Protein AF-A0AA96EUB8-F1 (afdb_monomer_lite)

Secondary structure (DSSP, 8-state):
--SS-HHHHHHHHHHHHHHHHHHHHHHHHHHHHHHHHHHHT-S-HHHHHHHHHHHHHHHHHHHHHHHHHHHHHTT--HHHHHHHHHHHHHHHHHHHHHHHHHHHTT-

Radius of gyration: 17.35 Å; chains: 1; bounding box: 38×25×49 Å

Sequence (107 aa):
MKLLNHEQKAGLIDLFAPQRKYTFIIMIVLVVGFLFLAQSGLLPMLTLLSLYFWLLILLVILKAYHTNQLLKANNYPDAYIKNSILASSLAFLGLLLFSVLMLLSKM

Structure (mmCIF, N/CA/C/O backbone):
data_AF-A0AA96EUB8-F1
#
_entry.id   AF-A0AA96EUB8-F1
#
loop_
_atom_site.group_PDB
_atom_site.id
_atom_site.type_symbol
_atom_site.label_atom_id
_atom_site.label_alt_id
_atom_site.label_comp_id
_atom_site.label_asym_id
_atom_site.label_entity_id
_atom_site.label_seq_id
_atom_site.pdbx_PDB_ins_code
_atom_site.Cartn_x
_atom_site.Cartn_y
_atom_site.Cartn_z
_atom_site.occupancy
_atom_site.B_iso_or_equiv
_atom_site.auth_seq_id
_atom_site.auth_comp_id
_atom_site.auth_asym_id
_atom_site.auth_atom_id
_atom_site.pdbx_PDB_model_num
ATOM 1 N N . MET A 1 1 ? 12.216 12.862 -21.081 1.00 43.09 1 MET A N 1
ATOM 2 C CA . MET A 1 1 ? 12.620 11.583 -21.711 1.00 43.09 1 MET A CA 1
ATOM 3 C C . MET A 1 1 ? 11.568 10.528 -21.396 1.00 43.09 1 MET A C 1
ATOM 5 O O . MET A 1 1 ? 11.217 10.381 -20.230 1.00 43.09 1 MET A O 1
ATOM 9 N N . LYS A 1 2 ? 11.001 9.842 -22.399 1.00 57.31 2 LYS A N 1
ATOM 10 C CA . LYS A 1 2 ? 10.087 8.711 -22.158 1.00 57.31 2 LYS A CA 1
ATOM 11 C C . LYS A 1 2 ? 10.927 7.567 -21.575 1.00 57.31 2 LYS A C 1
ATOM 13 O O . LYS A 1 2 ? 11.704 6.968 -22.300 1.00 57.31 2 LYS A O 1
ATOM 18 N N . LEU A 1 3 ? 10.789 7.300 -20.275 1.00 68.62 3 LEU A N 1
ATOM 19 C CA . LEU A 1 3 ? 11.528 6.240 -19.565 1.00 68.62 3 LEU A CA 1
ATOM 20 C C . LEU A 1 3 ? 11.225 4.823 -20.080 1.00 68.62 3 LEU A C 1
ATOM 22 O O . LEU A 1 3 ? 11.936 3.891 -19.728 1.00 68.62 3 LEU A O 1
ATOM 26 N N . LEU A 1 4 ? 10.165 4.666 -20.877 1.00 77.38 4 LEU A N 1
ATOM 27 C CA . LEU A 1 4 ? 9.709 3.398 -21.438 1.00 77.38 4 LEU A CA 1
ATOM 28 C C . LEU A 1 4 ? 9.261 3.590 -22.887 1.00 77.38 4 LEU A C 1
ATOM 30 O O . LEU A 1 4 ? 8.607 4.596 -23.206 1.00 77.38 4 LEU A O 1
ATOM 34 N N . ASN A 1 5 ? 9.555 2.601 -23.731 1.00 83.19 5 ASN A N 1
ATOM 35 C CA . ASN A 1 5 ? 9.013 2.509 -25.086 1.00 83.19 5 ASN A CA 1
ATOM 36 C C . ASN A 1 5 ? 7.534 2.037 -25.064 1.00 83.19 5 ASN A C 1
ATOM 38 O O . ASN A 1 5 ? 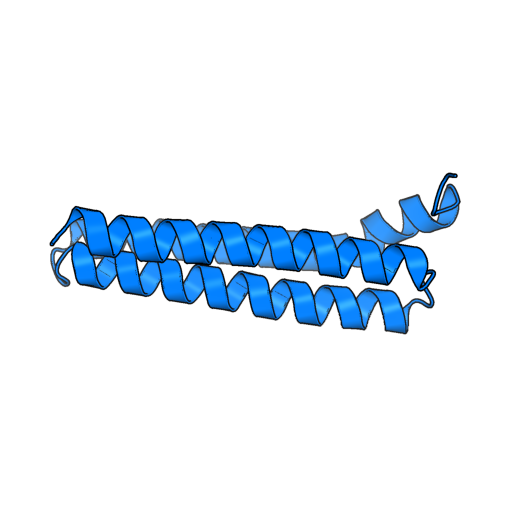6.970 1.751 -24.004 1.00 83.19 5 ASN A O 1
ATOM 42 N N . HIS A 1 6 ? 6.859 2.027 -26.220 1.00 80.94 6 HIS A N 1
ATOM 43 C CA . HIS A 1 6 ? 5.437 1.655 -26.285 1.00 80.94 6 HIS A CA 1
ATOM 44 C C . HIS A 1 6 ? 5.180 0.191 -25.899 1.00 80.94 6 HIS A C 1
ATOM 46 O O . HIS A 1 6 ? 4.207 -0.083 -25.199 1.00 80.94 6 HIS A O 1
ATOM 52 N N . GLU A 1 7 ? 6.074 -0.717 -26.282 1.00 81.75 7 GLU A N 1
ATOM 53 C CA . GLU A 1 7 ? 5.981 -2.149 -25.977 1.00 81.75 7 GLU A CA 1
ATOM 54 C C . GLU A 1 7 ? 6.134 -2.425 -24.477 1.00 81.75 7 GLU A C 1
ATOM 56 O O . GLU A 1 7 ? 5.318 -3.120 -23.884 1.00 81.75 7 GLU A O 1
ATOM 61 N N . GLN A 1 8 ? 7.101 -1.787 -23.817 1.00 79.69 8 GLN A N 1
ATOM 62 C CA . GLN A 1 8 ? 7.314 -1.885 -22.373 1.00 79.69 8 GLN A CA 1
ATOM 63 C C . GLN A 1 8 ? 6.115 -1.366 -21.580 1.00 79.69 8 GLN A C 1
ATOM 65 O O . GLN A 1 8 ? 5.814 -1.893 -20.510 1.00 79.69 8 GLN A O 1
ATOM 70 N N . LYS A 1 9 ? 5.414 -0.342 -22.085 1.00 82.31 9 LYS A N 1
ATOM 71 C CA . LYS A 1 9 ? 4.179 0.160 -21.464 1.00 82.31 9 LYS A CA 1
ATOM 72 C C . LYS A 1 9 ? 3.018 -0.817 -21.610 1.00 82.31 9 LYS A C 1
ATOM 74 O O . LYS A 1 9 ? 2.275 -0.981 -20.648 1.00 82.31 9 LYS A O 1
ATOM 79 N N . ALA A 1 10 ? 2.867 -1.445 -22.774 1.00 84.56 10 ALA A N 1
ATOM 80 C CA . ALA A 1 10 ? 1.872 -2.497 -22.968 1.00 84.56 10 ALA A CA 1
ATOM 81 C C . ALA A 1 10 ? 2.173 -3.693 -22.049 1.00 84.56 10 ALA A C 1
ATOM 83 O O . ALA A 1 10 ? 1.304 -4.110 -21.289 1.00 84.56 10 ALA A O 1
ATOM 84 N N . GLY A 1 11 ? 3.440 -4.116 -21.986 1.00 85.38 11 GLY A N 1
ATOM 85 C CA . GLY A 1 11 ? 3.898 -5.184 -21.098 1.00 85.38 11 GLY A CA 1
ATOM 86 C C . GLY A 1 11 ? 3.633 -4.911 -19.615 1.00 85.38 11 GLY A C 1
ATOM 87 O O . GLY A 1 11 ? 3.282 -5.832 -18.887 1.00 85.38 11 GLY A O 1
ATOM 88 N N . LEU A 1 12 ? 3.693 -3.651 -19.155 1.00 85.38 12 LEU A N 1
ATOM 89 C CA . LEU A 1 12 ? 3.318 -3.305 -17.775 1.00 85.38 12 LEU A CA 1
ATOM 90 C C . LEU A 1 12 ? 1.842 -3.607 -17.493 1.00 85.38 12 LEU A C 1
ATOM 92 O O . LEU A 1 12 ? 1.491 -4.004 -16.382 1.00 85.38 12 LEU A O 1
ATOM 96 N N . ILE A 1 13 ? 0.953 -3.392 -18.463 1.00 84.75 13 ILE A N 1
ATOM 97 C CA . ILE A 1 13 ? -0.478 -3.616 -18.252 1.00 84.75 13 ILE A CA 1
ATOM 98 C C . ILE A 1 13 ? -0.720 -5.098 -17.974 1.00 84.75 13 ILE A C 1
ATOM 100 O O . ILE A 1 13 ? -1.363 -5.420 -16.969 1.00 84.75 13 ILE A O 1
ATOM 104 N N . ASP A 1 14 ? -0.146 -5.967 -18.796 1.00 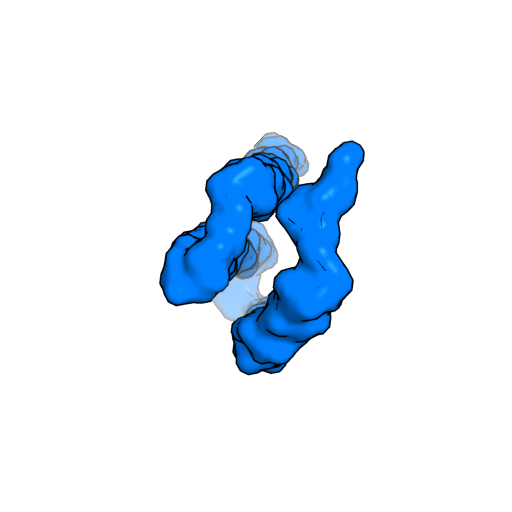86.38 14 ASP A N 1
ATOM 105 C CA . ASP A 1 14 ? -0.300 -7.414 -18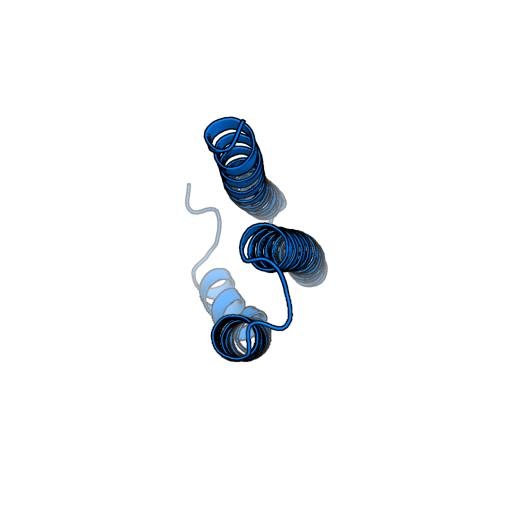.669 1.00 86.38 14 ASP A CA 1
ATOM 106 C C . ASP A 1 14 ? 0.404 -7.938 -17.416 1.00 86.38 14 ASP A C 1
ATOM 108 O O . ASP A 1 14 ? -0.185 -8.677 -16.625 1.00 86.38 14 ASP A O 1
ATOM 112 N N . LEU A 1 15 ? 1.622 -7.455 -17.158 1.00 88.31 15 LEU A N 1
ATOM 113 C CA . LEU A 1 15 ? 2.437 -7.864 -16.018 1.00 88.31 15 LEU A CA 1
ATOM 114 C C . LEU A 1 15 ? 1.758 -7.567 -14.671 1.00 88.31 15 LEU A C 1
ATOM 116 O O . LEU A 1 15 ? 1.803 -8.376 -13.745 1.00 88.31 15 LEU A O 1
ATOM 120 N N . PHE A 1 16 ? 1.081 -6.421 -14.560 1.00 88.94 16 PHE A N 1
ATOM 121 C CA . PHE A 1 16 ? 0.391 -6.009 -13.335 1.00 88.94 16 PHE A CA 1
ATOM 122 C C . PHE A 1 16 ? -1.101 -6.376 -13.308 1.00 88.94 16 PHE A C 1
ATOM 124 O O . PHE A 1 16 ? -1.780 -6.072 -12.322 1.00 88.94 16 PHE A O 1
ATOM 131 N N . ALA A 1 17 ? -1.657 -7.000 -14.352 1.00 86.69 17 ALA A N 1
ATOM 132 C CA . ALA A 1 17 ? -3.075 -7.372 -14.384 1.00 86.69 17 ALA A CA 1
ATOM 133 C C . ALA A 1 17 ? -3.470 -8.350 -13.254 1.00 86.69 17 ALA A C 1
ATOM 135 O O . ALA A 1 17 ? -4.441 -8.054 -12.545 1.00 86.69 17 ALA A O 1
ATOM 136 N N . PRO A 1 18 ? -2.713 -9.435 -12.977 1.00 86.62 18 PRO A N 1
ATOM 137 C CA . PRO A 1 18 ? -3.033 -10.334 -11.868 1.00 86.62 18 PRO A CA 1
ATOM 138 C C . PRO A 1 18 ? -2.952 -9.604 -10.526 1.00 86.62 18 PRO A C 1
ATOM 140 O O . PRO A 1 18 ? -3.879 -9.659 -9.718 1.00 86.62 18 PRO A O 1
ATOM 143 N N . GLN A 1 19 ? -1.876 -8.839 -10.311 1.00 85.62 19 GLN A N 1
ATOM 144 C CA . GLN A 1 19 ? -1.646 -8.114 -9.061 1.00 85.62 19 GLN A CA 1
ATOM 145 C C . GLN A 1 19 ? -2.741 -7.079 -8.777 1.00 85.62 19 GLN A C 1
ATOM 147 O O . GLN A 1 19 ? -3.142 -6.908 -7.623 1.00 85.62 19 GLN A O 1
ATOM 152 N N . ARG A 1 20 ? -3.272 -6.415 -9.812 1.00 85.62 20 ARG A N 1
ATOM 153 C CA . ARG A 1 20 ? -4.425 -5.514 -9.679 1.00 85.62 20 ARG A CA 1
ATOM 154 C C . ARG A 1 20 ? -5.667 -6.249 -9.187 1.00 85.62 20 ARG A C 1
ATOM 156 O O . ARG A 1 20 ? -6.299 -5.767 -8.250 1.00 85.62 20 ARG A O 1
ATOM 163 N N . LYS A 1 21 ? -5.972 -7.425 -9.745 1.00 88.44 21 LYS A N 1
ATOM 164 C CA . LYS A 1 21 ? -7.107 -8.251 -9.304 1.00 88.44 21 LYS A CA 1
ATOM 165 C C . LYS A 1 21 ? -6.959 -8.673 -7.839 1.00 88.44 21 LYS A C 1
ATOM 167 O O . LYS A 1 21 ? -7.894 -8.488 -7.066 1.00 88.44 21 LYS A O 1
ATOM 172 N N . TYR A 1 22 ? -5.782 -9.153 -7.433 1.00 88.19 22 TYR A N 1
ATOM 173 C CA . TYR A 1 22 ? -5.527 -9.516 -6.032 1.00 88.19 22 TYR A CA 1
ATOM 174 C C . TYR A 1 22 ? -5.635 -8.313 -5.091 1.00 88.19 22 TYR A C 1
ATOM 176 O O . TYR A 1 22 ? -6.301 -8.398 -4.064 1.00 88.19 22 TYR A O 1
ATOM 184 N N . THR A 1 23 ? -5.043 -7.173 -5.459 1.00 88.38 23 THR A N 1
ATOM 185 C CA . THR A 1 23 ? -5.102 -5.949 -4.642 1.00 88.38 23 THR A CA 1
ATOM 186 C C . THR A 1 23 ? -6.545 -5.478 -4.461 1.00 88.38 23 THR A C 1
ATOM 188 O O . THR A 1 23 ? -6.927 -5.088 -3.363 1.00 88.38 23 THR A O 1
ATOM 191 N N . PHE A 1 24 ? -7.358 -5.545 -5.517 1.00 90.38 24 PHE A N 1
ATOM 192 C CA . PHE A 1 24 ? -8.770 -5.175 -5.463 1.00 90.38 24 PHE A CA 1
ATOM 193 C C . PHE A 1 24 ? -9.569 -6.086 -4.522 1.00 90.38 24 PHE A C 1
ATOM 195 O O . PHE A 1 24 ? -10.317 -5.592 -3.682 1.00 90.38 24 PHE A O 1
ATOM 202 N N . ILE A 1 25 ? -9.357 -7.403 -4.600 1.00 93.62 25 ILE A N 1
ATOM 203 C CA . ILE A 1 25 ? -10.005 -8.370 -3.701 1.00 93.62 25 ILE A CA 1
ATOM 204 C C . ILE A 1 25 ? -9.607 -8.104 -2.245 1.00 93.62 25 ILE A C 1
ATOM 206 O O . ILE A 1 25 ? -10.477 -8.030 -1.381 1.00 93.62 25 ILE A O 1
ATOM 210 N N . ILE A 1 26 ? -8.314 -7.905 -1.968 1.00 93.25 26 ILE A N 1
ATOM 211 C CA . ILE A 1 26 ? -7.836 -7.623 -0.607 1.00 93.25 26 ILE A CA 1
ATOM 212 C C . ILE A 1 26 ? -8.441 -6.317 -0.075 1.00 93.25 26 ILE A C 1
ATOM 214 O O . ILE A 1 26 ? -8.864 -6.270 1.076 1.00 93.25 26 ILE A O 1
ATOM 218 N N . MET A 1 27 ? -8.542 -5.275 -0.907 1.00 92.19 27 MET A N 1
ATOM 219 C CA . MET A 1 27 ? -9.186 -4.014 -0.521 1.00 92.19 27 MET A CA 1
ATOM 220 C C . MET A 1 27 ? -10.660 -4.206 -0.155 1.00 92.19 27 MET A C 1
ATOM 222 O O . MET A 1 27 ? -11.099 -3.678 0.863 1.00 92.19 27 MET A O 1
ATOM 226 N N . ILE A 1 28 ? -11.415 -4.993 -0.930 1.00 95.56 28 ILE A N 1
ATOM 227 C CA . ILE A 1 28 ? -12.809 -5.320 -0.593 1.00 95.56 28 ILE A CA 1
ATOM 228 C C . ILE A 1 28 ? -12.876 -6.022 0.763 1.00 95.56 28 ILE A C 1
ATOM 230 O O . ILE A 1 28 ? -13.669 -5.624 1.613 1.00 95.56 28 ILE A O 1
ATOM 234 N N . VAL A 1 29 ? -12.028 -7.028 0.990 1.00 95.69 29 VAL A N 1
ATOM 235 C CA . VAL A 1 29 ? -11.992 -7.767 2.260 1.00 95.69 29 VAL A CA 1
ATOM 236 C C . VAL A 1 29 ? -11.673 -6.837 3.432 1.00 95.69 29 VAL A C 1
ATOM 238 O O . VAL A 1 29 ? -12.339 -6.913 4.461 1.00 95.69 29 VAL A O 1
ATOM 241 N N . LEU A 1 30 ? -10.706 -5.928 3.274 1.00 94.31 30 LEU A N 1
ATOM 242 C CA . LEU A 1 30 ? -10.346 -4.956 4.306 1.00 94.31 30 LEU A CA 1
ATOM 243 C C . LEU A 1 30 ? -11.500 -4.002 4.629 1.00 94.31 30 LEU A C 1
ATOM 245 O O . LEU A 1 30 ? -11.789 -3.780 5.802 1.00 94.31 30 LEU A O 1
ATOM 249 N N . VAL A 1 31 ? -12.179 -3.463 3.613 1.00 94.44 31 VAL A N 1
ATOM 250 C CA . VAL A 1 31 ? -13.304 -2.535 3.806 1.00 94.44 31 VAL A CA 1
ATOM 251 C C . VAL A 1 31 ? -14.497 -3.241 4.446 1.00 94.44 31 VAL A C 1
ATOM 253 O O . VAL A 1 31 ? -15.038 -2.755 5.437 1.00 94.44 31 VAL A O 1
ATOM 256 N N . VAL A 1 32 ? -14.895 -4.400 3.919 1.00 96.44 32 VAL A N 1
ATOM 257 C CA . VAL A 1 32 ? -16.031 -5.169 4.450 1.00 96.44 32 VAL A CA 1
ATOM 258 C C . VAL A 1 32 ? -15.739 -5.646 5.872 1.00 96.44 32 VAL A C 1
ATOM 260 O O . VAL A 1 32 ? -16.587 -5.499 6.750 1.00 96.44 32 VAL A O 1
ATOM 263 N N . GLY A 1 33 ? -14.528 -6.147 6.128 1.00 95.00 33 GLY A N 1
ATOM 264 C CA . GLY A 1 33 ? -14.095 -6.555 7.462 1.00 95.00 33 GLY A CA 1
ATOM 265 C C . GLY A 1 33 ? -14.086 -5.394 8.456 1.00 95.00 33 GLY A C 1
ATOM 266 O O . GLY A 1 33 ? -14.573 -5.546 9.575 1.00 95.00 33 GLY A O 1
ATOM 267 N N . PHE A 1 34 ? -13.606 -4.216 8.043 1.00 93.81 34 PHE A N 1
ATOM 268 C CA . PHE A 1 34 ? -13.643 -3.012 8.872 1.00 93.81 34 PHE A CA 1
ATOM 269 C C . PHE A 1 34 ? -15.076 -2.606 9.222 1.00 93.81 34 PHE A C 1
ATOM 271 O O . PHE A 1 34 ? -15.374 -2.394 10.394 1.00 93.81 34 PHE A O 1
ATOM 278 N N . LEU A 1 35 ? -15.975 -2.536 8.235 1.00 94.12 35 LEU A N 1
ATOM 279 C CA . LEU A 1 35 ? -17.372 -2.161 8.470 1.00 94.12 35 LEU A CA 1
ATOM 280 C C . LEU A 1 35 ? -18.085 -3.159 9.386 1.00 94.12 35 LEU A C 1
ATOM 282 O O . LEU A 1 35 ? -18.806 -2.749 10.293 1.00 94.12 35 LEU A O 1
ATOM 286 N N . PHE A 1 36 ? -17.851 -4.456 9.187 1.00 95.19 36 PHE A N 1
ATOM 287 C CA . PHE A 1 36 ? -18.421 -5.502 10.030 1.00 95.19 36 PHE A CA 1
ATOM 288 C C . PHE A 1 36 ? -17.953 -5.383 11.489 1.00 95.19 36 PHE A C 1
ATOM 290 O O . PHE A 1 36 ? -18.771 -5.396 12.408 1.00 95.19 36 PHE A O 1
ATOM 297 N N . LEU A 1 37 ? -16.645 -5.208 11.711 1.00 94.06 37 LEU A N 1
ATOM 298 C CA . LEU A 1 37 ? -16.079 -5.033 13.052 1.00 94.06 37 LEU A CA 1
ATOM 299 C C . LEU A 1 37 ? -16.488 -3.704 13.703 1.00 94.06 37 LEU A C 1
ATOM 301 O O . LEU A 1 37 ? -16.622 -3.639 14.922 1.00 94.06 37 LEU A O 1
ATOM 305 N N . ALA A 1 38 ? -16.700 -2.655 12.908 1.00 92.19 38 ALA A N 1
ATOM 306 C CA . ALA A 1 38 ? -17.183 -1.372 13.405 1.00 92.19 38 ALA A CA 1
ATOM 307 C C . ALA A 1 38 ? -18.640 -1.467 13.884 1.00 92.19 38 ALA A C 1
ATOM 309 O O . ALA A 1 38 ? -18.976 -0.900 14.920 1.00 92.19 38 ALA A O 1
ATOM 310 N N . GLN A 1 39 ? -19.498 -2.199 13.162 1.00 93.31 39 GLN A N 1
ATOM 311 C CA . GLN A 1 39 ? -20.903 -2.378 13.543 1.00 93.31 39 GLN A CA 1
ATOM 312 C C . GLN A 1 39 ? -21.097 -3.334 14.720 1.00 93.31 39 GLN A C 1
ATOM 314 O O . GLN A 1 39 ? -22.037 -3.162 15.490 1.00 93.31 39 GLN A O 1
AT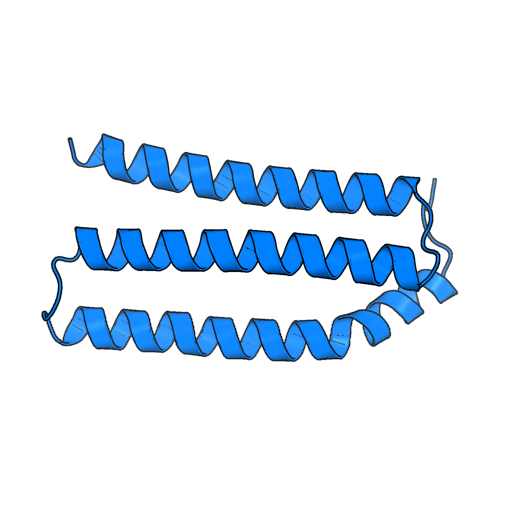OM 319 N N . SER A 1 40 ? -20.226 -4.331 14.882 1.00 92.50 40 SER A N 1
ATOM 320 C CA . SER A 1 40 ? -20.351 -5.304 15.971 1.00 92.50 40 SER A CA 1
ATOM 321 C C . SER A 1 40 ? -20.029 -4.724 17.350 1.00 92.50 40 SER A C 1
ATOM 323 O O . SER A 1 40 ? -20.385 -5.328 18.359 1.00 92.50 40 SER A O 1
ATOM 325 N N . GLY A 1 41 ? -19.335 -3.580 17.414 1.00 90.06 41 GLY A N 1
ATOM 326 C CA . GLY A 1 41 ? -18.916 -2.959 18.673 1.00 90.06 41 GLY A CA 1
ATOM 327 C C . GLY A 1 41 ? -17.899 -3.786 19.471 1.00 90.06 41 GLY A C 1
ATOM 328 O O . GLY A 1 41 ? -17.641 -3.473 20.629 1.00 90.06 41 GLY A O 1
ATOM 329 N N . LEU A 1 42 ? -17.313 -4.832 18.871 1.00 89.00 42 LEU A N 1
ATOM 330 C CA . LEU A 1 42 ? -16.392 -5.756 19.548 1.00 89.00 42 LEU A CA 1
ATOM 331 C C . LEU A 1 42 ? -15.066 -5.101 19.951 1.00 89.00 42 LEU A C 1
ATOM 333 O O . LEU A 1 42 ? -14.421 -5.541 20.900 1.00 89.00 42 LEU A O 1
ATOM 337 N N . LEU A 1 43 ? -14.637 -4.078 19.209 1.00 90.44 43 LEU A N 1
ATOM 338 C CA . LEU A 1 43 ? -13.380 -3.374 19.436 1.00 90.44 43 LEU A CA 1
ATOM 339 C C . LEU A 1 43 ? -13.628 -1.873 19.603 1.00 90.44 43 LEU A C 1
ATOM 341 O O . LEU A 1 43 ? -14.435 -1.302 18.864 1.00 90.44 43 LEU A O 1
ATOM 345 N N . PRO A 1 44 ? -12.883 -1.194 20.496 1.00 90.94 44 PRO A N 1
ATOM 346 C CA . PRO A 1 44 ? -12.861 0.259 20.529 1.00 90.94 44 PRO A CA 1
ATOM 347 C C . PRO A 1 44 ? -12.494 0.817 19.152 1.00 90.94 44 PRO A C 1
ATOM 349 O O . PRO A 1 44 ? -11.544 0.351 18.517 1.00 90.94 44 PRO A O 1
ATOM 352 N N . MET A 1 45 ? -13.203 1.859 18.712 1.00 87.00 45 MET A N 1
ATOM 353 C CA . MET A 1 45 ? -13.017 2.457 17.382 1.00 87.00 45 MET A CA 1
ATOM 354 C C . MET A 1 45 ? -11.559 2.862 17.110 1.00 87.00 45 MET A C 1
ATOM 356 O O . MET A 1 45 ? -11.078 2.751 15.985 1.00 87.00 45 MET A O 1
ATOM 360 N N . LEU A 1 46 ? -10.830 3.306 18.143 1.00 85.31 46 LEU A N 1
ATOM 361 C CA . LEU A 1 46 ? -9.407 3.630 18.027 1.00 85.31 46 LEU A CA 1
ATOM 362 C C . LEU A 1 46 ? -8.560 2.393 17.696 1.00 85.31 46 LEU A C 1
ATOM 364 O O . LEU A 1 46 ? -7.742 2.446 16.785 1.00 85.31 46 LEU A O 1
ATOM 368 N N . THR A 1 47 ? -8.778 1.280 18.397 1.00 87.94 47 THR A N 1
ATOM 369 C CA . THR A 1 47 ? -8.057 0.020 18.173 1.00 87.94 47 THR A CA 1
ATOM 370 C C . THR A 1 47 ? -8.344 -0.539 16.786 1.00 87.94 47 THR A C 1
ATOM 372 O O . THR A 1 47 ? -7.417 -0.937 16.083 1.00 87.94 47 THR A O 1
ATOM 375 N N . LEU A 1 48 ? -9.614 -0.523 16.369 1.00 90.94 48 LEU A N 1
ATOM 376 C CA . LEU A 1 48 ? -10.021 -0.996 15.049 1.00 90.94 48 LEU A CA 1
ATOM 377 C C . LEU A 1 48 ? -9.358 -0.185 13.931 1.00 90.94 48 LEU A C 1
ATOM 379 O O . LEU A 1 48 ? -8.825 -0.748 12.975 1.00 90.94 48 LEU A O 1
ATOM 383 N N . LEU A 1 49 ? -9.360 1.140 14.065 1.00 88.12 49 LEU A N 1
ATOM 384 C CA . LEU A 1 49 ? -8.778 2.027 13.069 1.00 88.12 49 LEU A CA 1
ATOM 385 C C . LEU A 1 49 ? -7.248 1.912 13.035 1.00 88.12 49 LEU A C 1
ATOM 387 O O . LEU A 1 49 ? -6.682 1.814 11.949 1.00 88.12 49 LEU A O 1
ATOM 391 N N . SER A 1 50 ? -6.580 1.813 14.187 1.00 88.31 50 SER A N 1
ATOM 392 C CA . SER A 1 50 ? -5.140 1.529 14.251 1.00 88.31 50 SER A CA 1
ATOM 393 C C . SER A 1 50 ? -4.786 0.214 13.551 1.00 88.31 50 SER A C 1
ATOM 395 O O . SER A 1 50 ? -3.864 0.182 12.740 1.00 88.31 50 SER A O 1
ATOM 397 N N . LEU A 1 51 ? -5.537 -0.864 13.809 1.00 90.75 51 LEU A N 1
ATOM 398 C CA . LEU A 1 51 ? -5.328 -2.161 13.158 1.00 90.75 51 LEU A CA 1
ATOM 399 C C . LEU A 1 51 ? -5.520 -2.067 11.636 1.00 90.75 51 LEU A C 1
ATOM 401 O O . LEU A 1 51 ? -4.703 -2.582 10.874 1.00 90.75 51 LEU A O 1
ATOM 405 N N . TYR A 1 52 ? -6.561 -1.364 11.192 1.00 91.00 52 TYR A N 1
ATOM 406 C CA . TYR A 1 52 ? -6.823 -1.125 9.775 1.00 91.00 52 TYR A CA 1
ATOM 407 C C . TYR A 1 52 ? -5.671 -0.375 9.092 1.00 91.00 52 TYR A C 1
ATOM 409 O O . TYR A 1 52 ? -5.211 -0.783 8.025 1.00 91.00 52 TYR A O 1
ATOM 417 N N . PHE A 1 53 ? -5.144 0.676 9.726 1.00 89.06 53 PHE A N 1
ATOM 418 C CA . PHE A 1 53 ? -3.991 1.407 9.201 1.00 89.06 53 PHE A CA 1
ATOM 419 C C . PHE A 1 53 ? -2.730 0.548 9.144 1.00 89.06 53 PHE A C 1
ATOM 421 O O . PHE A 1 53 ? -2.052 0.547 8.118 1.00 89.06 53 PHE A O 1
ATOM 428 N N . TRP A 1 54 ? -2.441 -0.240 10.181 1.00 89.00 54 TRP A N 1
ATOM 429 C CA . TRP A 1 54 ? -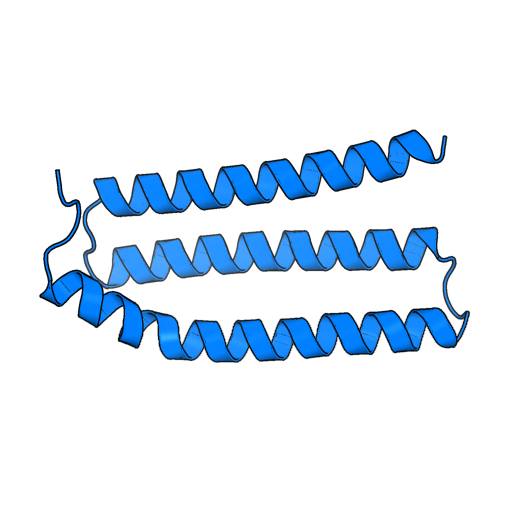1.314 -1.175 10.157 1.00 89.00 54 TRP A CA 1
ATOM 430 C C . TRP A 1 54 ? -1.419 -2.195 9.019 1.00 89.00 54 TRP A C 1
ATOM 432 O O . TRP A 1 54 ? -0.427 -2.455 8.335 1.00 89.00 54 TRP A O 1
ATOM 442 N N . LEU A 1 55 ? -2.619 -2.719 8.752 1.00 92.00 55 LEU A N 1
ATOM 443 C CA . LEU A 1 55 ? -2.862 -3.617 7.620 1.00 92.00 55 LEU A CA 1
ATOM 444 C C . LEU A 1 55 ? -2.643 -2.921 6.270 1.00 92.00 55 LEU A C 1
ATOM 446 O O . LEU A 1 55 ? -2.035 -3.508 5.374 1.00 92.00 55 LEU A O 1
ATOM 450 N N . LEU A 1 56 ? -3.081 -1.667 6.119 1.00 90.06 56 LEU A N 1
ATOM 451 C CA . LEU A 1 56 ? -2.826 -0.882 4.908 1.00 90.06 56 LEU A CA 1
ATOM 452 C C . LEU A 1 56 ? -1.334 -0.618 4.695 1.00 90.06 56 LEU A C 1
ATOM 454 O O . LEU A 1 56 ? -0.839 -0.757 3.576 1.00 90.06 56 LEU A O 1
ATOM 458 N N . ILE A 1 57 ? -0.610 -0.274 5.759 1.00 88.75 57 ILE A N 1
ATOM 459 C CA . ILE A 1 57 ? 0.840 -0.072 5.718 1.00 88.75 57 ILE A CA 1
ATOM 460 C C . ILE A 1 57 ? 1.535 -1.359 5.258 1.00 88.75 57 ILE A C 1
ATOM 462 O O . ILE A 1 57 ? 2.335 -1.326 4.319 1.00 88.75 57 ILE A O 1
ATOM 466 N N . LEU A 1 58 ? 1.189 -2.499 5.863 1.00 90.75 58 LEU A N 1
ATOM 467 C CA . LEU A 1 58 ? 1.723 -3.806 5.482 1.00 90.75 58 LEU A CA 1
ATOM 468 C C . LEU A 1 58 ? 1.446 -4.114 4.003 1.00 90.75 58 LEU A C 1
ATOM 470 O O . LEU A 1 58 ? 2.349 -4.524 3.274 1.00 90.75 58 LEU A O 1
ATOM 474 N N . LEU A 1 59 ? 0.221 -3.863 3.536 1.00 90.25 59 LEU A N 1
ATOM 475 C CA . LEU A 1 59 ? -0.170 -4.066 2.143 1.00 90.25 59 LEU A CA 1
ATOM 476 C C . LEU A 1 59 ? 0.662 -3.208 1.184 1.00 90.25 59 LEU A C 1
ATOM 478 O O . LEU A 1 59 ? 1.095 -3.702 0.141 1.00 90.25 59 LEU A O 1
ATOM 482 N N . VAL A 1 60 ? 0.917 -1.943 1.526 1.00 89.12 60 VAL A N 1
ATOM 483 C CA . VAL A 1 60 ? 1.754 -1.051 0.711 1.00 89.12 60 VAL A CA 1
ATOM 484 C C . VAL A 1 60 ? 3.197 -1.544 0.651 1.00 89.12 60 VAL A C 1
ATOM 486 O O . VAL A 1 60 ? 3.759 -1.584 -0.445 1.00 89.12 60 VAL A O 1
ATOM 489 N N . ILE A 1 61 ? 3.778 -1.981 1.773 1.00 89.31 61 ILE A N 1
ATOM 490 C CA . ILE A 1 61 ? 5.136 -2.548 1.806 1.00 89.31 61 ILE A CA 1
ATOM 491 C C . ILE A 1 61 ? 5.218 -3.796 0.921 1.00 89.31 61 ILE A C 1
ATOM 493 O O . ILE A 1 61 ? 6.088 -3.881 0.053 1.00 89.31 61 ILE A O 1
ATOM 497 N N . LEU A 1 62 ? 4.292 -4.746 1.094 1.00 90.25 62 LEU A N 1
ATOM 498 C CA . LEU A 1 62 ? 4.258 -5.984 0.312 1.00 90.25 62 LEU A CA 1
ATOM 499 C C . LEU A 1 62 ? 4.095 -5.696 -1.184 1.00 90.25 62 LEU A C 1
ATOM 501 O O . LEU A 1 62 ? 4.813 -6.256 -2.013 1.00 90.25 62 LEU A O 1
ATOM 505 N N . LYS A 1 63 ? 3.198 -4.770 -1.541 1.00 88.50 63 LYS A N 1
ATOM 506 C CA . LYS A 1 63 ? 2.993 -4.344 -2.927 1.00 88.50 63 LYS A CA 1
ATOM 507 C C . LYS A 1 63 ? 4.247 -3.701 -3.508 1.00 88.50 63 LYS A C 1
ATOM 509 O O . LYS A 1 63 ? 4.602 -4.018 -4.642 1.00 88.50 63 LYS A O 1
ATOM 514 N N . ALA A 1 64 ? 4.907 -2.812 -2.771 1.00 88.06 64 ALA A N 1
ATOM 515 C CA . ALA A 1 64 ? 6.129 -2.150 -3.215 1.00 88.06 64 ALA A CA 1
ATOM 516 C C . ALA A 1 64 ? 7.261 -3.162 -3.435 1.00 88.06 64 ALA A C 1
ATOM 518 O O . ALA A 1 64 ? 7.914 -3.142 -4.479 1.00 88.06 64 ALA A O 1
ATOM 519 N N . TYR A 1 65 ? 7.436 -4.097 -2.498 1.00 89.69 65 TYR A N 1
ATOM 520 C CA . TYR A 1 65 ? 8.421 -5.167 -2.600 1.00 89.69 65 TYR A CA 1
ATOM 521 C C . TYR A 1 65 ? 8.173 -6.053 -3.825 1.00 89.69 65 TYR A C 1
ATOM 523 O O . TYR A 1 65 ? 9.071 -6.235 -4.648 1.00 89.69 65 TYR A O 1
ATOM 531 N N . HIS A 1 66 ? 6.938 -6.529 -3.996 1.00 89.19 66 HIS A N 1
ATOM 532 C CA . HIS A 1 66 ? 6.557 -7.361 -5.133 1.00 89.19 66 HIS A CA 1
ATOM 533 C C . HIS A 1 66 ? 6.708 -6.613 -6.462 1.00 89.19 66 HIS A C 1
ATOM 535 O O . HIS A 1 66 ? 7.233 -7.162 -7.421 1.00 89.19 66 HIS A O 1
ATOM 541 N N . THR A 1 67 ? 6.317 -5.335 -6.516 1.00 88.44 67 THR A N 1
ATOM 542 C CA . THR A 1 67 ? 6.480 -4.483 -7.708 1.00 88.44 67 THR A CA 1
ATOM 543 C C . THR A 1 67 ? 7.954 -4.361 -8.087 1.00 88.44 67 THR A C 1
ATOM 545 O O . THR A 1 67 ? 8.309 -4.536 -9.248 1.00 88.44 67 THR A O 1
ATOM 548 N N . ASN A 1 68 ? 8.829 -4.114 -7.111 1.00 89.12 68 ASN A N 1
ATOM 549 C CA . ASN A 1 68 ? 10.266 -4.009 -7.340 1.00 89.12 68 ASN A CA 1
ATOM 550 C C . ASN A 1 68 ? 10.866 -5.332 -7.841 1.00 89.12 68 ASN A C 1
ATOM 552 O O . ASN A 1 68 ? 11.639 -5.329 -8.796 1.00 89.12 68 ASN A O 1
ATOM 556 N N . GLN A 1 69 ? 10.489 -6.465 -7.237 1.00 88.69 69 GLN A N 1
ATOM 557 C CA . GLN A 1 69 ? 10.919 -7.777 -7.724 1.00 88.69 69 GLN A CA 1
ATOM 558 C C . GLN A 1 69 ? 10.432 -8.047 -9.151 1.00 88.69 69 GLN A C 1
ATOM 560 O O . GLN A 1 69 ? 11.220 -8.466 -9.993 1.00 88.69 69 GLN A O 1
ATOM 565 N N . LEU A 1 70 ? 9.162 -7.760 -9.438 1.00 89.00 70 LEU A N 1
ATOM 566 C CA . LEU A 1 70 ? 8.543 -8.014 -10.735 1.00 89.00 70 LEU A CA 1
ATOM 567 C C . LEU A 1 70 ? 9.190 -7.175 -11.846 1.00 89.00 70 LEU A C 1
ATOM 569 O O . LEU A 1 70 ? 9.479 -7.694 -12.922 1.00 89.00 70 LEU A O 1
ATOM 573 N N . LEU A 1 71 ? 9.481 -5.899 -11.575 1.00 89.75 71 LEU A N 1
ATOM 574 C CA . LEU A 1 71 ? 10.168 -5.021 -12.525 1.00 89.75 71 LEU A CA 1
ATOM 575 C C . LEU A 1 71 ? 11.607 -5.480 -12.794 1.00 89.75 71 LEU A C 1
ATOM 577 O O . LEU A 1 71 ? 12.028 -5.491 -13.950 1.00 89.75 71 LEU A O 1
ATOM 581 N N . LYS A 1 72 ? 12.340 -5.905 -11.756 1.00 89.12 72 LYS A N 1
ATOM 582 C CA . LYS A 1 72 ? 13.696 -6.459 -11.907 1.00 89.12 72 LYS A CA 1
ATOM 583 C C . LYS A 1 72 ? 13.694 -7.768 -12.695 1.00 89.12 72 LYS A C 1
ATOM 585 O O . LYS A 1 72 ? 14.504 -7.926 -13.599 1.00 89.12 72 LYS A O 1
ATOM 590 N N . ALA A 1 73 ? 12.759 -8.670 -12.399 1.00 90.19 73 ALA A N 1
ATOM 591 C CA . ALA A 1 73 ? 12.634 -9.957 -13.083 1.00 90.19 73 ALA A CA 1
ATOM 592 C C . ALA A 1 73 ? 12.304 -9.813 -14.580 1.00 90.19 73 ALA A C 1
ATOM 594 O O . ALA A 1 73 ? 12.680 -10.668 -15.374 1.00 90.19 73 ALA A O 1
ATOM 595 N N . ASN A 1 74 ? 11.637 -8.721 -14.974 1.00 89.12 74 ASN A N 1
ATOM 596 C CA . ASN A 1 74 ? 11.285 -8.424 -16.367 1.00 89.12 74 ASN A CA 1
ATOM 597 C C . ASN A 1 74 ? 12.251 -7.427 -17.038 1.00 89.12 74 ASN A C 1
ATOM 599 O O . ASN A 1 74 ? 11.917 -6.860 -18.075 1.00 89.12 74 ASN A O 1
ATOM 603 N N . ASN A 1 75 ? 13.441 -7.206 -16.462 1.00 88.69 75 ASN A N 1
ATOM 604 C CA . ASN A 1 75 ? 14.505 -6.359 -17.018 1.00 88.69 75 ASN A CA 1
ATOM 605 C C . ASN A 1 75 ? 14.057 -4.923 -17.354 1.00 88.69 75 ASN A C 1
ATOM 607 O O . ASN A 1 75 ? 14.495 -4.331 -18.344 1.00 88.69 75 ASN A O 1
ATOM 611 N N . TYR A 1 76 ? 13.171 -4.343 -16.536 1.00 88.81 76 TYR A N 1
ATOM 612 C CA . TYR A 1 76 ? 12.796 -2.938 -16.698 1.00 88.81 76 TYR A CA 1
ATOM 613 C C . TYR A 1 76 ? 13.976 -2.004 -16.371 1.00 88.81 76 TYR A C 1
ATOM 615 O O . TYR A 1 76 ? 14.789 -2.328 -15.506 1.00 88.81 76 TYR A O 1
ATOM 623 N N . PRO A 1 77 ? 14.065 -0.816 -17.004 1.00 87.44 77 PRO A N 1
ATOM 624 C CA . PRO A 1 77 ? 15.176 0.108 -16.782 1.00 87.44 77 PRO A CA 1
ATOM 625 C C . PRO A 1 77 ? 15.309 0.535 -15.315 1.00 87.44 77 PRO A C 1
ATOM 627 O O . PRO A 1 77 ? 14.325 0.941 -14.692 1.00 87.44 77 PRO A O 1
ATOM 630 N N . ASP A 1 78 ? 16.536 0.574 -14.790 1.00 85.25 78 ASP A N 1
ATOM 631 C CA . ASP A 1 78 ? 16.808 0.975 -13.400 1.00 85.25 78 ASP A CA 1
ATOM 632 C C . ASP A 1 78 ? 16.264 2.364 -13.054 1.00 85.25 78 ASP A C 1
ATOM 634 O O . ASP A 1 78 ? 15.796 2.603 -11.941 1.00 85.25 78 ASP A O 1
ATOM 638 N N . ALA A 1 79 ? 16.283 3.293 -14.014 1.00 85.75 79 ALA A N 1
ATOM 639 C CA . ALA A 1 79 ? 15.704 4.623 -13.843 1.00 85.75 79 ALA A CA 1
ATOM 640 C C . ALA A 1 79 ? 14.185 4.568 -13.583 1.00 85.75 79 ALA A C 1
ATOM 642 O O . ALA A 1 79 ? 13.663 5.337 -12.777 1.00 85.75 79 ALA A O 1
ATOM 643 N N . TYR A 1 80 ? 13.475 3.632 -14.220 1.00 86.31 80 TYR A N 1
ATOM 644 C CA . TYR A 1 80 ? 12.052 3.406 -13.976 1.00 86.31 80 TYR A CA 1
ATOM 645 C C . TYR A 1 80 ? 11.816 2.735 -12.617 1.00 86.31 80 TYR A C 1
ATOM 647 O O . TYR A 1 80 ? 10.943 3.163 -11.862 1.00 86.31 80 TYR A O 1
ATOM 655 N N . ILE A 1 81 ? 12.641 1.744 -12.263 1.00 87.06 81 ILE A N 1
ATOM 656 C CA . ILE A 1 81 ? 12.574 1.055 -10.966 1.00 87.06 81 ILE A CA 1
ATOM 657 C C . ILE A 1 81 ? 12.783 2.045 -9.812 1.00 87.06 81 ILE A C 1
ATOM 659 O O . ILE A 1 81 ? 11.996 2.064 -8.865 1.00 87.06 81 ILE A O 1
ATOM 663 N N . LYS A 1 82 ? 13.781 2.933 -9.912 1.00 86.81 82 LYS A N 1
ATOM 664 C CA . LYS A 1 82 ? 14.035 3.994 -8.921 1.00 86.81 82 LYS A CA 1
ATOM 665 C C . LYS A 1 82 ? 12.827 4.914 -8.746 1.00 86.81 82 LYS A C 1
ATOM 667 O O . LYS A 1 82 ? 12.431 5.184 -7.614 1.00 86.81 82 LYS A O 1
ATOM 672 N N . ASN A 1 83 ? 12.192 5.332 -9.840 1.00 87.44 83 ASN A N 1
ATOM 673 C CA . ASN A 1 83 ? 10.985 6.157 -9.772 1.00 87.44 83 ASN A CA 1
ATOM 674 C C . ASN A 1 83 ? 9.802 5.413 -9.135 1.00 87.44 83 ASN A C 1
ATOM 676 O O . ASN A 1 83 ? 9.049 6.005 -8.363 1.00 87.44 83 ASN A O 1
ATOM 680 N N . SER A 1 84 ? 9.662 4.111 -9.399 1.00 85.38 84 SER A N 1
ATOM 681 C CA . SER A 1 84 ? 8.646 3.273 -8.752 1.00 85.38 84 SER A CA 1
ATOM 682 C C . SER A 1 84 ? 8.873 3.149 -7.240 1.00 85.38 84 SER A C 1
ATOM 684 O O . SER A 1 84 ? 7.912 3.164 -6.466 1.00 85.38 84 SER A O 1
ATOM 686 N N . ILE A 1 85 ? 10.132 3.048 -6.804 1.00 86.75 85 ILE A N 1
ATOM 687 C CA . ILE A 1 85 ? 10.493 3.037 -5.382 1.00 86.75 85 ILE A CA 1
ATOM 688 C C . ILE A 1 85 ? 10.168 4.393 -4.750 1.00 86.75 85 ILE A C 1
ATOM 690 O O . ILE A 1 85 ? 9.506 4.418 -3.720 1.00 86.75 85 ILE A O 1
ATOM 694 N N . LEU A 1 86 ? 10.539 5.511 -5.384 1.00 86.75 86 LEU A N 1
ATOM 695 C CA . LEU A 1 86 ? 10.230 6.857 -4.881 1.00 86.75 86 LEU A CA 1
ATOM 696 C C . LEU A 1 86 ? 8.724 7.080 -4.699 1.00 86.75 86 LEU A C 1
ATOM 698 O O . LEU A 1 86 ? 8.298 7.561 -3.651 1.00 86.75 86 LEU A O 1
ATOM 702 N N . ALA A 1 87 ? 7.911 6.679 -5.679 1.00 86.88 87 ALA A N 1
ATOM 703 C CA . ALA A 1 87 ? 6.456 6.767 -5.577 1.00 86.88 87 ALA A CA 1
ATOM 704 C C . ALA A 1 87 ? 5.908 5.914 -4.418 1.00 86.88 87 ALA A C 1
ATOM 706 O O . ALA A 1 87 ? 5.031 6.356 -3.675 1.00 86.88 87 ALA A O 1
ATOM 707 N N . SER A 1 88 ? 6.456 4.709 -4.230 1.00 85.69 88 SER A N 1
ATOM 708 C CA . SER A 1 88 ? 6.072 3.821 -3.127 1.00 85.69 88 SER A CA 1
ATOM 709 C C . SER A 1 88 ? 6.466 4.399 -1.764 1.00 85.69 88 SER A C 1
ATOM 711 O O . SER A 1 88 ? 5.667 4.363 -0.831 1.00 85.69 88 SER A O 1
ATOM 713 N N . SER A 1 89 ? 7.657 4.993 -1.658 1.00 87.25 89 SER A N 1
ATOM 714 C CA . SER A 1 89 ? 8.130 5.674 -0.450 1.00 87.25 89 SER A CA 1
ATOM 715 C C . SER A 1 89 ? 7.278 6.893 -0.104 1.00 87.25 89 SER A C 1
ATOM 717 O O . SER A 1 89 ? 6.980 7.112 1.066 1.00 87.25 89 SER A O 1
ATOM 719 N N . LEU A 1 90 ? 6.836 7.663 -1.103 1.00 89.69 90 LEU A N 1
ATOM 720 C CA . LEU A 1 90 ? 5.944 8.801 -0.885 1.00 89.69 90 LEU A CA 1
ATOM 721 C C . LEU A 1 90 ? 4.573 8.351 -0.360 1.00 89.69 90 LEU A C 1
ATOM 723 O O . LEU A 1 90 ? 4.051 8.941 0.583 1.00 89.69 90 LEU A O 1
ATOM 727 N N . ALA A 1 91 ? 4.012 7.279 -0.925 1.00 84.94 91 ALA A N 1
ATOM 728 C CA . ALA A 1 91 ? 2.756 6.703 -0.444 1.00 84.94 91 ALA A CA 1
ATOM 729 C C . ALA A 1 91 ? 2.879 6.189 1.002 1.00 84.94 91 ALA A C 1
ATOM 731 O O . ALA A 1 91 ? 1.997 6.428 1.826 1.00 84.94 91 ALA A O 1
ATOM 732 N N . PHE A 1 92 ? 3.993 5.526 1.321 1.00 87.81 92 PHE A N 1
ATOM 733 C CA . PHE A 1 92 ? 4.293 5.060 2.672 1.00 87.81 92 PHE A CA 1
ATOM 734 C C . PHE A 1 92 ? 4.439 6.219 3.669 1.00 87.81 92 PHE A C 1
ATOM 736 O O . PHE A 1 92 ? 3.843 6.177 4.743 1.00 87.81 92 PHE A O 1
ATOM 743 N N . LEU A 1 93 ? 5.159 7.285 3.297 1.00 90.31 93 LEU A N 1
ATOM 744 C CA . LEU A 1 93 ? 5.277 8.500 4.108 1.00 90.31 93 LEU A CA 1
ATOM 745 C C . LEU A 1 93 ? 3.917 9.149 4.365 1.00 90.31 93 LEU A C 1
ATOM 747 O O . LEU A 1 93 ? 3.643 9.531 5.498 1.00 90.31 93 LEU A O 1
A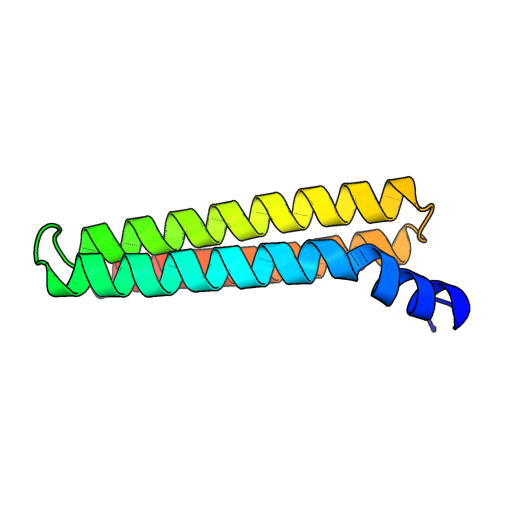TOM 751 N N . GLY A 1 94 ? 3.053 9.232 3.350 1.00 87.25 94 GLY A N 1
ATOM 752 C CA . GLY A 1 94 ? 1.696 9.758 3.504 1.00 87.25 94 GLY A CA 1
ATOM 753 C C . GLY A 1 94 ? 0.861 8.951 4.503 1.00 87.25 94 GLY A C 1
ATOM 754 O O . GLY A 1 94 ? 0.209 9.532 5.368 1.00 87.25 94 GLY A O 1
ATOM 755 N N . LEU A 1 95 ? 0.927 7.616 4.436 1.00 86.50 95 LEU A N 1
ATOM 756 C CA . LEU A 1 95 ? 0.243 6.737 5.391 1.00 86.50 95 LEU A CA 1
ATOM 757 C C . LEU A 1 95 ? 0.791 6.875 6.814 1.00 86.50 95 LEU A C 1
ATOM 759 O O . LEU A 1 95 ? 0.008 6.925 7.763 1.00 86.50 95 LEU A O 1
ATOM 763 N N . LEU A 1 96 ? 2.113 6.959 6.973 1.00 87.19 96 LEU A N 1
ATOM 764 C CA . LEU A 1 96 ? 2.744 7.171 8.275 1.00 87.19 96 LEU A CA 1
ATOM 765 C C . LEU A 1 96 ? 2.350 8.517 8.880 1.00 87.19 96 LEU A C 1
ATOM 767 O O . LEU A 1 96 ? 1.915 8.559 10.027 1.00 87.19 96 LEU A O 1
ATOM 771 N N . LEU A 1 97 ? 2.454 9.599 8.105 1.00 88.44 97 LEU A N 1
ATOM 772 C CA . LEU A 1 97 ? 2.052 10.941 8.530 1.00 88.44 97 LEU A CA 1
ATOM 773 C C . LEU A 1 97 ? 0.593 10.966 8.967 1.00 88.44 97 LEU A C 1
ATOM 775 O O . LEU A 1 97 ? 0.292 11.464 10.049 1.00 88.44 97 LEU A O 1
ATOM 779 N N . PHE A 1 98 ? -0.302 10.387 8.165 1.00 84.25 98 PHE A N 1
ATOM 780 C CA . PHE A 1 98 ? -1.711 10.301 8.524 1.00 84.25 98 PHE A CA 1
ATOM 781 C C . PHE A 1 98 ? -1.914 9.529 9.833 1.00 84.25 98 PHE A C 1
ATOM 783 O O . PHE A 1 98 ? -2.640 9.988 10.711 1.00 84.25 98 PHE A O 1
ATOM 790 N N . SER A 1 99 ? -1.238 8.389 9.991 1.00 81.69 99 SER A N 1
ATOM 791 C CA . SER A 1 99 ? -1.344 7.557 11.196 1.00 81.69 99 SER A CA 1
ATOM 792 C C . SER A 1 99 ? -0.872 8.310 12.444 1.00 81.69 99 SER A C 1
ATOM 794 O O . SER A 1 99 ? -1.548 8.290 13.469 1.00 81.69 99 SER A O 1
ATOM 796 N N . VAL A 1 100 ? 0.251 9.029 12.352 1.00 84.94 100 VAL A N 1
ATOM 797 C CA . VAL A 1 100 ? 0.799 9.836 13.454 1.00 84.94 100 VAL A CA 1
ATOM 798 C C . VAL A 1 100 ? -0.123 11.006 13.798 1.00 84.94 100 VAL A C 1
ATOM 800 O O . VAL A 1 100 ? -0.449 11.195 14.967 1.00 84.94 100 VAL A O 1
ATOM 803 N N . LEU A 1 101 ? -0.588 11.764 12.801 1.00 85.75 101 LEU A N 1
ATOM 804 C CA . LEU A 1 101 ? -1.515 12.881 13.015 1.00 85.75 101 LEU A CA 1
ATOM 805 C C . LEU A 1 101 ? -2.820 12.421 13.667 1.00 85.75 101 LEU A C 1
ATOM 807 O O . LEU A 1 101 ? -3.345 13.097 14.546 1.00 85.75 101 LEU A O 1
ATOM 811 N N . MET A 1 102 ? -3.332 11.262 13.262 1.00 80.12 102 MET A N 1
ATOM 812 C CA . MET A 1 102 ? -4.569 10.710 13.799 1.00 80.12 102 MET A CA 1
ATOM 813 C C . MET A 1 102 ? -4.432 10.280 15.267 1.00 80.12 102 MET A C 1
ATOM 815 O O . MET A 1 102 ? -5.365 10.477 16.046 1.00 80.12 102 MET A O 1
ATOM 819 N N . LEU A 1 103 ? -3.265 9.758 15.660 1.00 78.75 103 LEU A N 1
ATOM 820 C CA . LEU A 1 103 ? -2.950 9.459 17.060 1.00 78.75 103 LEU A CA 1
ATOM 821 C C . LEU A 1 103 ? -2.788 10.740 17.891 1.00 78.75 103 LEU A C 1
ATOM 823 O O . LEU A 1 103 ? -3.365 10.834 18.970 1.00 78.75 103 LEU A O 1
ATOM 827 N N . LEU A 1 104 ? -2.061 11.735 17.372 1.00 82.12 104 LEU A N 1
ATOM 828 C CA . LEU A 1 104 ? -1.830 13.013 18.056 1.00 82.12 104 LEU A CA 1
ATOM 829 C C . LEU A 1 104 ? -3.105 13.847 18.207 1.00 82.12 104 LEU A C 1
ATOM 831 O O . LEU A 1 104 ? -3.292 14.479 19.233 1.00 82.12 104 LEU A O 1
ATOM 835 N N . SER A 1 105 ? -4.008 13.824 17.223 1.00 74.38 105 SER A N 1
ATOM 836 C CA . SER A 1 105 ? -5.296 14.534 17.281 1.00 74.38 105 SER A CA 1
ATOM 837 C C . SER A 1 105 ? -6.247 13.998 18.359 1.00 74.38 105 SER A C 1
ATOM 839 O O . SER A 1 105 ? -7.287 14.611 18.603 1.00 74.38 105 SER A O 1
ATOM 841 N N . LYS A 1 106 ? -5.958 12.827 18.931 1.00 59.84 106 LYS A N 1
ATOM 842 C CA . LYS A 1 106 ? -6.764 12.190 19.977 1.00 59.84 106 LYS A CA 1
ATOM 843 C C . LYS A 1 106 ? -6.104 12.228 21.361 1.00 59.84 106 LYS A C 1
ATOM 845 O O . LYS A 1 106 ? -6.710 11.705 22.297 1.00 59.84 106 LYS A O 1
ATOM 850 N N . MET A 1 107 ? -4.905 12.806 21.476 1.00 50.00 107 MET A N 1
ATOM 851 C CA . MET A 1 107 ? -4.300 13.221 22.750 1.00 50.00 107 MET A CA 1
ATOM 852 C C . MET A 1 107 ? -4.778 14.624 23.112 1.00 50.00 107 MET A C 1
ATOM 854 O O . MET A 1 107 ? -4.983 14.853 24.322 1.00 50.00 107 MET A O 1
#

Organism: NCBI:txid3075618

Foldseek 3Di:
DPLDDPVVVVVVCVLCVVVVVVVVVVVVVLVVVLVVCVVVVPDDPLVSVLVSLVVVLVVLVVVLVVVLVSCVVVVRDPVVSVVSNVVSVVVNVVSVVVSVVVVVVVD

pLDDT: mean 86.61, std 8.08, range [43.09, 96.44]